Protein AF-A0A6V8PKZ0-F1 (afdb_monomer_lite)

Radius of gyration: 10.41 Å; chains: 1; bounding box: 22×15×27 Å

Foldseek 3Di:
DKDQFDLVCLVVVQVVQVVVVVVVNDPHDDSVRCVVCSRVDIDDD

Organism: NCBI:txid2754717

Secondary structure (DSSP, 8-state):
-EEE--GGGHHHHHHHHHHHHTTTSS----HHHHHHTGGG-EEE-

pLDDT: mean 97.24, std 2.59, range [82.5, 98.38]

Sequence (45 aa):
MIRKARVEDSKKIQEMINFYASKGLMLPRSLSSIYEHIRDFFVYA

Structure (mmCIF, N/CA/C/O backbone):
data_AF-A0A6V8PKZ0-F1
#
_entry.id   AF-A0A6V8PKZ0-F1
#
loop_
_atom_site.group_PDB
_atom_site.id
_atom_site.type_symbol
_atom_site.label_atom_id
_atom_site.label_alt_id
_atom_site.label_comp_id
_atom_site.label_asym_id
_atom_site.label_entity_id
_atom_site.label_seq_id
_atom_site.pdbx_PDB_ins_code
_atom_site.Cartn_x
_atom_site.Cartn_y
_atom_site.Cartn_z
_atom_site.occupancy
_atom_site.B_iso_or_equiv
_atom_site.auth_seq_id
_atom_site.auth_comp_id
_atom_site.auth_asym_id
_atom_site.auth_atom_id
_atom_site.pdbx_PDB_model_num
ATOM 1 N N . MET A 1 1 ? -2.855 0.643 -18.454 1.00 89.25 1 MET A N 1
ATOM 2 C CA . MET A 1 1 ? -2.780 -0.815 -18.768 1.00 89.25 1 MET A CA 1
ATOM 3 C C . MET A 1 1 ? -2.626 -1.624 -17.480 1.00 89.25 1 MET A C 1
ATOM 5 O O . MET A 1 1 ? -1.974 -1.130 -16.573 1.00 89.25 1 MET A O 1
ATOM 9 N N . ILE A 1 2 ? -3.194 -2.833 -17.358 1.00 96.81 2 ILE A N 1
ATOM 10 C CA . ILE A 1 2 ? -3.023 -3.659 -16.141 1.00 96.81 2 ILE A CA 1
ATOM 11 C C . ILE A 1 2 ? -1.705 -4.439 -16.228 1.00 96.81 2 ILE A C 1
ATOM 13 O O . ILE A 1 2 ? -1.480 -5.161 -17.197 1.00 96.81 2 ILE A O 1
ATOM 17 N N . ARG A 1 3 ? -0.844 -4.311 -15.214 1.00 97.56 3 ARG A N 1
ATOM 18 C CA . ARG A 1 3 ? 0.436 -5.031 -15.108 1.00 97.56 3 ARG A CA 1
ATOM 19 C C . ARG A 1 3 ? 0.642 -5.616 -13.714 1.00 97.56 3 ARG A C 1
ATOM 21 O O . ARG A 1 3 ? 0.009 -5.184 -12.754 1.00 97.56 3 ARG A O 1
ATOM 28 N N . LYS A 1 4 ? 1.576 -6.562 -13.587 1.00 97.75 4 LYS A N 1
ATOM 29 C CA . LYS A 1 4 ? 2.069 -7.014 -12.278 1.00 97.75 4 LYS A CA 1
ATOM 30 C C . LYS A 1 4 ? 2.691 -5.849 -11.505 1.00 97.75 4 LYS A C 1
ATOM 32 O O . LYS A 1 4 ? 3.371 -5.000 -12.098 1.00 97.75 4 LYS A O 1
ATOM 37 N N . ALA A 1 5 ? 2.442 -5.814 -10.199 1.00 98.06 5 ALA A N 1
ATOM 38 C CA . ALA A 1 5 ? 3.037 -4.823 -9.317 1.00 98.06 5 ALA A CA 1
ATOM 39 C C . ALA A 1 5 ? 4.544 -5.061 -9.148 1.00 98.06 5 ALA A C 1
ATOM 41 O O . ALA A 1 5 ? 5.047 -6.184 -9.239 1.00 98.06 5 ALA A O 1
ATOM 42 N N . ARG A 1 6 ? 5.266 -3.970 -8.918 1.00 97.62 6 ARG A N 1
ATOM 43 C CA . ARG A 1 6 ? 6.698 -3.923 -8.630 1.00 97.62 6 ARG A CA 1
ATOM 44 C C . ARG A 1 6 ? 6.907 -3.325 -7.241 1.00 97.62 6 ARG A C 1
ATOM 46 O O . ARG A 1 6 ? 6.009 -2.709 -6.679 1.00 97.62 6 ARG A O 1
ATOM 53 N N . VAL A 1 7 ? 8.116 -3.467 -6.703 1.00 97.62 7 VAL A N 1
ATOM 54 C CA . VAL A 1 7 ? 8.509 -2.922 -5.387 1.00 97.62 7 VAL A CA 1
ATOM 55 C C . VAL A 1 7 ? 8.180 -1.428 -5.254 1.00 97.62 7 VAL A C 1
ATOM 57 O O . VAL A 1 7 ? 7.686 -1.010 -4.212 1.00 97.62 7 VAL A O 1
ATOM 60 N N . GLU A 1 8 ? 8.355 -0.643 -6.317 1.00 97.38 8 GLU A N 1
ATOM 61 C CA . GLU A 1 8 ? 7.999 0.786 -6.373 1.00 97.38 8 GLU A CA 1
ATOM 62 C C . GLU A 1 8 ? 6.501 1.083 -6.145 1.00 97.38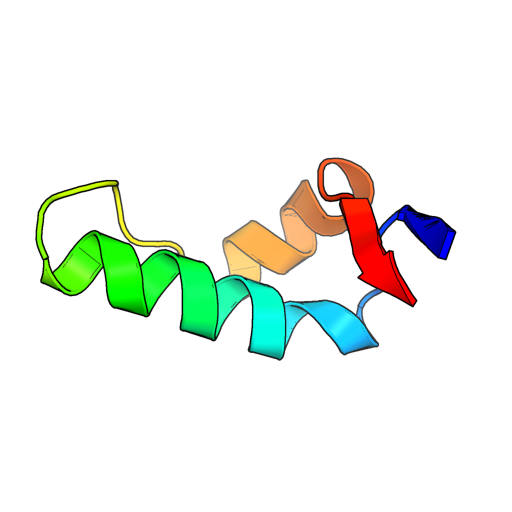 8 GLU A C 1
ATOM 64 O O . GLU A 1 8 ? 6.155 2.160 -5.662 1.00 97.38 8 GLU A O 1
ATOM 69 N N . ASP A 1 9 ? 5.607 0.127 -6.425 1.00 98.00 9 ASP A N 1
ATOM 70 C CA . ASP A 1 9 ? 4.157 0.277 -6.238 1.00 98.00 9 ASP A CA 1
ATOM 71 C C . ASP A 1 9 ? 3.710 -0.015 -4.789 1.00 98.00 9 ASP A C 1
ATOM 73 O O . ASP A 1 9 ? 2.604 0.359 -4.392 1.00 98.00 9 ASP A O 1
ATOM 77 N N . SER A 1 10 ? 4.557 -0.673 -3.987 1.00 9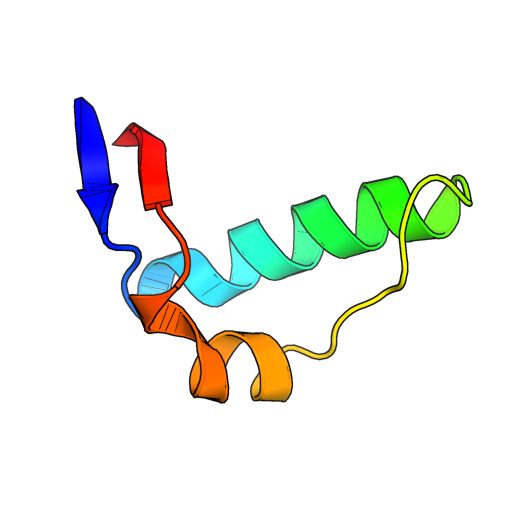7.62 10 SER A N 1
ATOM 78 C CA . SER A 1 10 ? 4.223 -1.210 -2.654 1.00 97.62 10 SER A CA 1
ATOM 79 C C . SER A 1 10 ? 3.614 -0.175 -1.706 1.00 97.62 10 SER A C 1
ATOM 81 O O . SER A 1 10 ? 2.613 -0.452 -1.043 1.00 97.62 10 SER A O 1
ATOM 83 N N . LYS A 1 11 ? 4.174 1.039 -1.677 1.00 97.81 11 LYS A N 1
ATOM 84 C CA . LYS A 1 11 ? 3.703 2.122 -0.809 1.00 97.81 11 LYS A CA 1
ATOM 85 C C . LYS A 1 11 ? 2.277 2.554 -1.162 1.00 97.81 11 LYS A C 1
ATOM 87 O O . LYS A 1 11 ? 1.431 2.629 -0.278 1.00 97.81 11 LYS A O 1
ATOM 92 N N . LYS A 1 12 ? 1.985 2.745 -2.455 1.00 97.81 12 LYS A N 1
ATOM 93 C CA . LYS A 1 12 ? 0.635 3.101 -2.929 1.00 97.81 12 LYS A CA 1
ATOM 94 C C . LYS A 1 12 ? -0.376 1.989 -2.646 1.00 97.81 12 LYS A C 1
ATOM 96 O O . LYS A 1 12 ?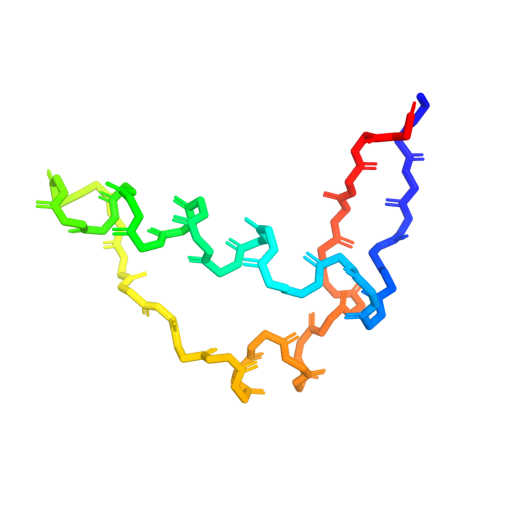 -1.502 2.270 -2.243 1.00 97.81 12 LYS A O 1
ATOM 101 N N . ILE A 1 13 ? 0.027 0.728 -2.825 1.00 98.12 13 ILE A N 1
ATOM 102 C CA . ILE A 1 13 ? -0.810 -0.436 -2.498 1.00 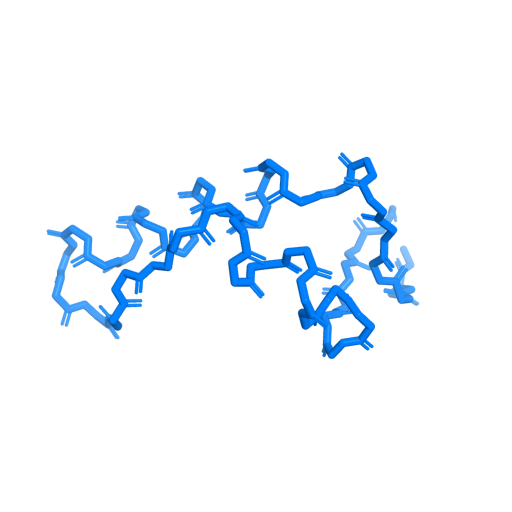98.12 13 ILE A CA 1
ATOM 103 C C . ILE A 1 13 ? -1.155 -0.437 -1.002 1.00 98.12 13 ILE A C 1
ATOM 105 O O . ILE A 1 13 ? -2.323 -0.577 -0.639 1.00 98.12 13 ILE A O 1
ATOM 109 N N . GLN A 1 14 ? -0.157 -0.242 -0.135 1.00 98.31 14 GLN A N 1
ATOM 110 C CA . GLN A 1 14 ? -0.348 -0.224 1.314 1.00 98.31 14 GLN A CA 1
ATOM 111 C C . GLN A 1 14 ? -1.271 0.920 1.760 1.00 98.31 14 GLN A C 1
ATOM 113 O O . GLN A 1 14 ? -2.181 0.694 2.558 1.00 98.31 14 GLN A O 1
ATOM 118 N N . GLU A 1 15 ? -1.058 2.131 1.240 1.00 98.12 15 GLU A N 1
ATOM 119 C CA . GLU A 1 15 ? -1.896 3.300 1.528 1.00 98.12 15 GLU A CA 1
ATOM 120 C C . GLU A 1 15 ? -3.362 3.031 1.166 1.00 98.12 15 GLU A C 1
ATOM 122 O O . GLU A 1 15 ? -4.254 3.283 1.976 1.00 98.12 15 GLU A O 1
ATOM 127 N N . MET A 1 16 ? -3.614 2.436 -0.005 1.00 97.88 16 MET A N 1
ATOM 128 C CA . MET A 1 16 ? -4.967 2.097 -0.446 1.00 97.88 16 MET A CA 1
ATOM 129 C C . MET A 1 16 ? -5.621 1.038 0.449 1.00 97.88 16 MET A C 1
ATOM 131 O O . MET A 1 16 ? -6.758 1.221 0.881 1.00 97.88 16 MET A O 1
ATOM 135 N N . ILE A 1 17 ? -4.914 -0.051 0.764 1.00 97.88 17 ILE A N 1
ATOM 136 C CA . ILE A 1 17 ? -5.442 -1.105 1.644 1.00 97.88 17 ILE A CA 1
ATOM 137 C C . ILE A 1 17 ? -5.775 -0.533 3.022 1.00 97.88 17 ILE A C 1
ATOM 139 O O . ILE A 1 17 ? -6.869 -0.754 3.538 1.00 97.88 17 ILE A O 1
ATOM 143 N N . ASN A 1 18 ? -4.865 0.246 3.607 1.00 97.69 18 ASN A N 1
ATOM 144 C CA . ASN A 1 18 ? -5.063 0.793 4.945 1.00 97.69 18 ASN A CA 1
ATOM 145 C C . ASN A 1 18 ? -6.144 1.881 4.984 1.00 97.69 18 ASN A C 1
ATOM 147 O O . ASN A 1 18 ? -6.838 2.004 5.992 1.00 97.69 18 ASN A O 1
ATOM 151 N N . PHE A 1 19 ? -6.360 2.608 3.885 1.00 98.38 19 PHE A N 1
ATOM 152 C CA . PHE A 1 19 ? -7.490 3.524 3.750 1.00 98.38 19 PHE A CA 1
ATOM 153 C C . PHE A 1 19 ? -8.847 2.809 3.810 1.00 98.38 19 PHE A C 1
ATOM 155 O O . PHE A 1 19 ? -9.779 3.310 4.432 1.00 98.38 19 PHE A O 1
ATOM 162 N 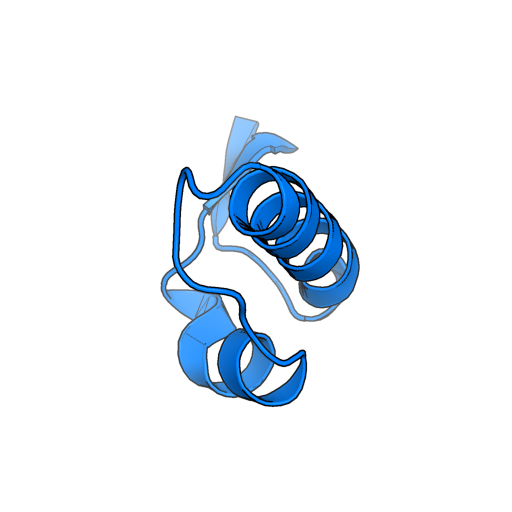N . TYR A 1 20 ? -8.987 1.640 3.185 1.00 98.38 20 TYR A N 1
ATOM 163 C CA . TYR A 1 20 ? -10.228 0.862 3.279 1.00 98.38 20 TYR A CA 1
ATOM 164 C C . TYR A 1 20 ? -10.322 0.078 4.591 1.00 98.38 20 TYR A C 1
ATOM 166 O O . TYR A 1 20 ? -11.419 -0.105 5.122 1.00 98.38 20 TYR A O 1
ATOM 174 N N . ALA A 1 21 ? -9.186 -0.320 5.163 1.00 98.25 21 ALA A N 1
ATOM 175 C CA . ALA A 1 21 ? -9.149 -0.955 6.471 1.00 98.25 21 ALA A CA 1
ATOM 176 C C . ALA A 1 21 ? -9.591 -0.014 7.599 1.00 98.25 21 ALA A C 1
ATOM 178 O O . ALA A 1 21 ? -10.332 -0.437 8.482 1.00 98.25 21 ALA A O 1
ATOM 179 N N . SER A 1 22 ? -9.228 1.274 7.545 1.00 97.94 22 SER A N 1
ATOM 180 C CA . SER A 1 22 ? -9.698 2.266 8.526 1.00 97.94 22 SER A CA 1
ATOM 181 C C . SER A 1 22 ? -11.214 2.489 8.479 1.00 97.94 22 SER A C 1
ATOM 183 O O . SER A 1 22 ? -11.804 2.931 9.461 1.00 97.94 22 SER A O 1
ATOM 185 N N . LYS A 1 23 ? -11.858 2.126 7.364 1.00 98.38 23 LYS A N 1
ATOM 186 C CA . LYS A 1 23 ? -13.318 2.119 7.197 1.00 98.38 23 LYS A CA 1
ATOM 187 C C . LYS A 1 23 ? -13.971 0.788 7.590 1.00 98.38 23 LYS A C 1
ATOM 189 O O . LYS A 1 23 ? -15.171 0.631 7.396 1.00 98.38 23 LYS A O 1
ATOM 194 N N . GLY A 1 24 ? -13.198 -0.185 8.078 1.00 97.88 24 GLY A N 1
ATOM 195 C CA . GLY A 1 24 ? -13.689 -1.521 8.428 1.00 97.88 24 GLY A CA 1
ATOM 196 C C . GLY A 1 24 ? -14.070 -2.391 7.226 1.00 97.88 24 GLY A C 1
ATOM 197 O O . GLY A 1 24 ? -14.738 -3.404 7.400 1.00 97.88 24 GLY A O 1
ATOM 198 N N . LEU A 1 25 ? -13.663 -2.016 6.007 1.00 98.06 25 LEU A N 1
ATOM 199 C CA . LEU A 1 25 ? -14.040 -2.728 4.778 1.00 98.06 25 LEU A CA 1
ATOM 200 C C . LEU A 1 25 ? -13.085 -3.875 4.434 1.00 98.06 25 LEU A C 1
ATOM 202 O O . LEU A 1 25 ? -13.419 -4.735 3.623 1.00 98.06 25 LEU A O 1
ATOM 206 N N . MET A 1 26 ? -11.892 -3.891 5.032 1.00 96.75 26 MET A N 1
ATOM 207 C CA . MET A 1 26 ? -10.928 -4.979 4.892 1.00 96.75 26 MET A CA 1
ATOM 208 C C . MET A 1 26 ? -9.911 -4.985 6.036 1.00 96.75 26 MET A C 1
ATOM 210 O O . MET A 1 26 ? -9.872 -4.077 6.862 1.00 96.75 26 MET A O 1
ATOM 214 N N . LEU A 1 27 ? -9.067 -6.014 6.086 1.00 97.62 27 LEU A N 1
ATOM 215 C CA . LEU A 1 27 ? -7.992 -6.103 7.072 1.00 97.62 27 LEU A CA 1
ATOM 216 C C . LEU A 1 27 ? -6.802 -5.209 6.669 1.00 97.62 27 LEU A C 1
ATOM 218 O O . LEU A 1 27 ? -6.415 -5.233 5.497 1.00 97.62 27 LEU A O 1
ATOM 222 N N . PRO A 1 28 ? -6.172 -4.482 7.614 1.00 97.81 28 PRO A N 1
ATOM 223 C CA . PRO A 1 28 ? -4.984 -3.686 7.321 1.00 97.81 28 PRO A CA 1
ATOM 224 C C . PRO A 1 28 ? -3.808 -4.582 6.913 1.00 97.81 28 PRO A C 1
ATOM 226 O O . PRO A 1 28 ? -3.774 -5.787 7.201 1.00 97.81 28 PRO A O 1
ATOM 229 N N . ARG A 1 29 ? -2.824 -3.994 6.232 1.00 97.56 29 ARG A N 1
ATOM 230 C CA . ARG A 1 29 ? -1.586 -4.678 5.836 1.00 97.56 29 ARG A CA 1
ATOM 231 C C . ARG A 1 29 ? -0.359 -3.825 6.158 1.00 97.56 29 ARG A C 1
ATOM 233 O O . ARG A 1 29 ? -0.332 -2.608 5.951 1.00 97.56 29 ARG A O 1
ATOM 240 N N . SER A 1 30 ? 0.676 -4.484 6.675 1.00 97.81 30 SER A N 1
ATOM 241 C CA . SER A 1 30 ? 1.998 -3.882 6.850 1.00 97.81 30 SER A CA 1
ATOM 242 C C . SER A 1 30 ? 2.719 -3.798 5.505 1.00 97.81 30 SER A C 1
ATOM 244 O O . SER A 1 30 ? 2.438 -4.575 4.593 1.00 97.81 30 SER A O 1
ATOM 246 N N . LEU A 1 31 ? 3.677 -2.880 5.385 1.00 97.69 31 LEU A N 1
ATOM 247 C CA . LEU A 1 31 ? 4.458 -2.739 4.158 1.00 97.69 31 LEU A CA 1
ATOM 248 C C . LEU A 1 31 ? 5.288 -4.004 3.875 1.00 97.69 31 LEU A C 1
ATOM 250 O O . LEU A 1 31 ? 5.385 -4.418 2.725 1.00 97.69 31 LEU A O 1
ATOM 254 N N . SER A 1 32 ? 5.806 -4.666 4.916 1.00 98.06 32 SER A N 1
ATOM 255 C CA . SER A 1 32 ? 6.531 -5.941 4.795 1.00 98.06 32 SER A CA 1
ATOM 256 C C . SER A 1 32 ? 5.677 -7.041 4.163 1.00 98.06 32 SER A C 1
ATOM 258 O O . SER A 1 32 ? 6.139 -7.710 3.247 1.00 98.06 32 SER A O 1
ATOM 260 N N . SER A 1 33 ? 4.406 -7.163 4.566 1.00 97.88 33 SER A N 1
ATOM 261 C CA . SER A 1 33 ? 3.483 -8.133 3.962 1.00 97.88 33 SER A CA 1
ATOM 262 C C . SER A 1 33 ? 3.231 -7.830 2.480 1.00 97.88 33 SER A C 1
ATOM 264 O O . SER A 1 33 ? 3.185 -8.741 1.658 1.00 97.88 33 SER A O 1
ATOM 266 N N . ILE A 1 34 ? 3.136 -6.549 2.102 1.00 98.19 34 ILE A N 1
ATOM 267 C CA . ILE A 1 34 ? 3.026 -6.163 0.687 1.00 98.19 34 ILE A CA 1
ATOM 268 C C . ILE A 1 34 ? 4.297 -6.524 -0.088 1.00 98.19 34 ILE A C 1
ATOM 270 O O . ILE A 1 34 ? 4.190 -6.971 -1.224 1.00 98.19 34 ILE A O 1
ATOM 274 N N . TYR A 1 35 ? 5.486 -6.368 0.502 1.00 98.00 35 TYR A N 1
ATOM 275 C CA . TYR A 1 35 ? 6.739 -6.784 -0.134 1.00 98.00 35 TYR A CA 1
ATOM 276 C C . TYR A 1 35 ? 6.821 -8.298 -0.346 1.00 98.00 35 TYR A C 1
ATOM 278 O O . TYR A 1 35 ? 7.150 -8.730 -1.451 1.00 98.00 35 TYR A O 1
ATOM 286 N N . GLU A 1 36 ? 6.485 -9.090 0.674 1.00 98.25 36 GLU A N 1
ATOM 287 C CA . GLU A 1 36 ? 6.454 -10.559 0.603 1.00 98.25 36 GLU A CA 1
ATOM 288 C C . GLU A 1 36 ? 5.502 -11.055 -0.496 1.00 98.25 36 GLU A C 1
ATOM 290 O O . GLU A 1 36 ? 5.836 -11.972 -1.245 1.00 98.25 36 GLU A O 1
ATOM 295 N N . HIS A 1 37 ? 4.358 -10.383 -0.653 1.00 97.88 37 HIS A N 1
ATOM 296 C CA . HIS A 1 37 ? 3.297 -10.750 -1.593 1.00 97.88 37 HIS A CA 1
ATOM 297 C C . HIS A 1 37 ? 3.224 -9.860 -2.841 1.00 97.88 37 HIS A C 1
ATOM 299 O O . HIS A 1 37 ? 2.210 -9.846 -3.536 1.00 97.88 37 HIS A O 1
ATOM 305 N N . ILE A 1 38 ? 4.278 -9.106 -3.178 1.00 97.75 38 ILE A N 1
ATOM 306 C CA . ILE A 1 38 ? 4.182 -8.057 -4.213 1.00 97.75 38 ILE A CA 1
ATOM 307 C C . ILE A 1 38 ? 3.729 -8.594 -5.579 1.00 97.75 38 ILE A C 1
ATOM 309 O O . ILE A 1 38 ? 3.029 -7.912 -6.324 1.00 97.75 38 ILE A O 1
ATOM 313 N N . ARG A 1 39 ? 4.074 -9.846 -5.903 1.00 96.94 39 ARG A N 1
ATOM 314 C CA . ARG A 1 39 ? 3.716 -10.484 -7.180 1.00 96.94 39 ARG A CA 1
ATOM 315 C C . ARG A 1 39 ? 2.246 -10.899 -7.273 1.00 96.94 39 ARG A C 1
ATOM 317 O O . ARG A 1 39 ? 1.780 -11.190 -8.381 1.00 96.94 39 ARG A O 1
ATOM 324 N N . ASP A 1 40 ? 1.528 -10.902 -6.157 1.00 97.44 40 ASP A N 1
ATOM 325 C CA . ASP A 1 40 ? 0.102 -11.225 -6.102 1.00 97.44 40 ASP A CA 1
ATOM 326 C C . ASP A 1 40 ? -0.747 -10.021 -6.537 1.00 97.44 40 ASP A C 1
ATOM 328 O O . ASP A 1 40 ? -1.873 -10.182 -7.009 1.00 97.44 40 ASP A O 1
ATOM 332 N N . PHE A 1 41 ? -0.179 -8.813 -6.477 1.00 97.62 41 PHE A N 1
ATOM 333 C CA . PHE A 1 41 ? -0.853 -7.581 -6.859 1.00 97.62 41 PHE A CA 1
ATOM 334 C C . PHE A 1 41 ? -0.731 -7.275 -8.354 1.00 97.62 41 PHE A C 1
ATOM 336 O O . PHE A 1 41 ? 0.283 -7.524 -9.020 1.00 97.62 41 PHE A O 1
ATOM 343 N N . PHE A 1 42 ? -1.784 -6.646 -8.865 1.00 97.94 42 PHE A N 1
ATOM 344 C CA . PHE A 1 42 ? -1.823 -6.027 -10.179 1.00 97.94 42 PHE A CA 1
ATOM 345 C C . PHE A 1 42 ? -2.173 -4.555 -10.011 1.00 97.94 42 PHE A C 1
ATOM 347 O O . PHE A 1 42 ? -3.010 -4.198 -9.184 1.00 97.94 42 PHE A O 1
ATOM 354 N N . VAL A 1 43 ? -1.531 -3.703 -10.798 1.00 97.38 43 VAL A N 1
ATOM 355 C CA . VAL A 1 43 ? -1.739 -2.255 -10.779 1.00 97.38 43 VAL A CA 1
ATOM 356 C C . VAL A 1 43 ? -2.061 -1.763 -12.182 1.00 97.38 43 VAL A C 1
ATOM 358 O O . VAL A 1 43 ? -1.664 -2.375 -13.180 1.00 97.38 43 VAL A O 1
ATOM 361 N N . TYR A 1 44 ? -2.781 -0.649 -12.258 1.00 96.31 44 TYR A N 1
ATOM 362 C CA . TYR A 1 44 ? -2.962 0.078 -13.504 1.00 96.31 44 TYR A CA 1
ATOM 363 C C . TYR A 1 44 ? -1.802 1.064 -13.693 1.00 96.31 44 TYR A C 1
ATOM 365 O O . TYR A 1 44 ? -1.525 1.862 -12.798 1.00 96.31 44 TYR A O 1
ATOM 373 N N . ALA A 1 45 ? -1.129 0.971 -14.841 1.00 82.50 45 ALA A N 1
ATOM 37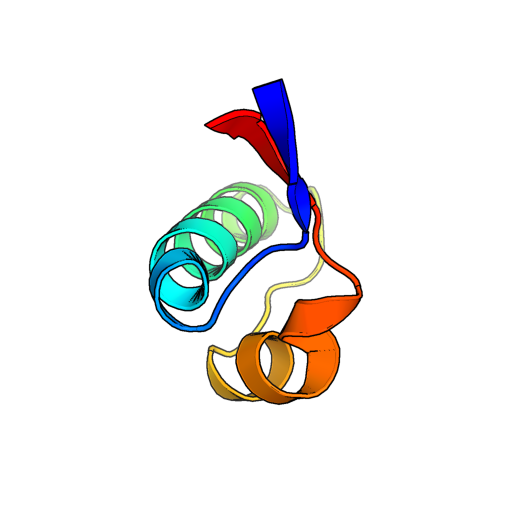4 C CA . ALA A 1 45 ? -0.107 1.907 -15.307 1.00 82.50 45 ALA A CA 1
ATOM 375 C C . ALA A 1 45 ? -0.709 2.980 -16.210 1.00 82.50 45 ALA A C 1
ATOM 377 O O . ALA A 1 45 ? -1.534 2.593 -17.081 1.00 82.50 45 ALA A O 1
#